Protein AF-A0A7V6ILH3-F1 (afdb_monomer)

Mean predicted aligned error: 8.64 Å

Sequence (147 aa):
MKKILIFIMPFLILLSCSTLKKMSSGTYGSPQVKQELIDNNMFKITRYSRDKTYGYTEKNPVMVGGGIEGPINERRFLNALCGPNGEKIEYYRIGSCCPFETENSVWGGMLDKYSVTYDGLEDSLIIYINMYDSDVLKVPVGLKLKY

pLDDT: mean 89.61, std 16.43, range [41.66, 98.88]

Structure (mmCIF, N/CA/C/O backbone):
data_AF-A0A7V6ILH3-F1
#
_entry.id   AF-A0A7V6ILH3-F1
#
loop_
_atom_site.group_PDB
_atom_site.id
_atom_site.type_symbol
_atom_site.label_atom_id
_atom_site.label_alt_id
_atom_site.label_comp_id
_atom_site.label_asym_id
_atom_site.label_entity_id
_atom_site.label_seq_id
_atom_site.pdbx_PDB_ins_code
_atom_site.Cartn_x
_atom_site.Cartn_y
_atom_site.Cartn_z
_atom_site.occupancy
_atom_site.B_iso_or_equiv
_atom_site.auth_seq_id
_atom_site.auth_comp_id
_atom_site.auth_asym_id
_atom_site.auth_atom_id
_atom_site.pdbx_PDB_model_num
ATOM 1 N N . MET A 1 1 ? 35.299 70.892 1.891 1.00 41.66 1 MET A N 1
ATOM 2 C CA . MET A 1 1 ? 34.663 70.284 0.702 1.00 41.66 1 MET A CA 1
ATOM 3 C C . MET A 1 1 ? 34.687 68.764 0.869 1.00 41.66 1 MET A C 1
ATOM 5 O O . MET A 1 1 ? 35.728 68.236 1.219 1.00 41.66 1 MET A O 1
ATOM 9 N N . LYS A 1 2 ? 33.499 68.144 0.765 1.00 43.94 2 LYS A N 1
ATOM 10 C CA . LYS A 1 2 ? 33.109 66.712 0.798 1.00 43.94 2 LYS A CA 1
ATOM 11 C C . LYS A 1 2 ? 33.971 65.696 1.580 1.00 43.94 2 LYS A C 1
ATOM 13 O O . LYS A 1 2 ? 34.945 65.158 1.072 1.00 43.94 2 LYS A O 1
ATOM 18 N N . LYS A 1 3 ? 33.477 65.322 2.769 1.00 47.31 3 LYS A N 1
ATOM 19 C CA . LYS A 1 3 ? 33.751 64.029 3.418 1.00 47.31 3 LYS A CA 1
ATOM 20 C C . LYS A 1 3 ? 32.959 62.953 2.662 1.00 47.31 3 LYS A C 1
ATOM 22 O O . LYS A 1 3 ? 31.737 63.057 2.589 1.00 47.31 3 LYS A O 1
ATOM 27 N N . ILE A 1 4 ? 33.631 61.970 2.070 1.00 56.66 4 ILE A N 1
ATOM 28 C CA . ILE A 1 4 ? 32.981 60.817 1.433 1.00 56.66 4 ILE A CA 1
ATOM 29 C C . ILE A 1 4 ? 32.926 59.707 2.483 1.00 56.66 4 ILE A C 1
ATOM 31 O O . ILE A 1 4 ? 33.942 59.106 2.818 1.00 56.66 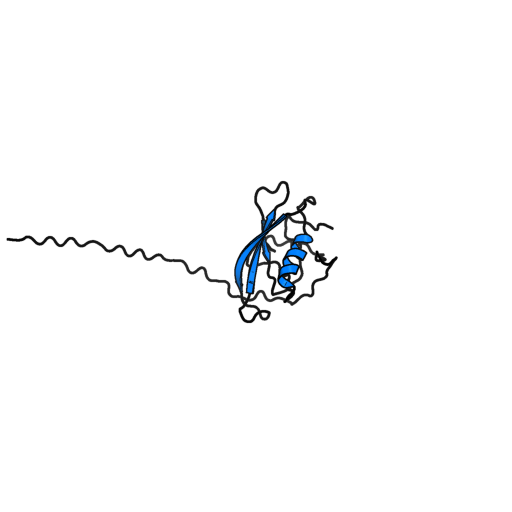4 ILE A O 1
ATOM 35 N N . LEU A 1 5 ? 31.740 59.495 3.051 1.00 54.06 5 LEU A N 1
ATOM 36 C CA . LEU A 1 5 ? 31.448 58.381 3.946 1.00 54.06 5 LEU A CA 1
ATOM 37 C C . LEU A 1 5 ? 31.031 57.193 3.063 1.00 54.06 5 LEU A C 1
ATOM 39 O O . LEU A 1 5 ? 29.933 57.194 2.511 1.00 54.06 5 LEU A O 1
ATOM 43 N N . ILE A 1 6 ? 31.918 56.216 2.868 1.00 57.00 6 ILE A N 1
ATOM 44 C CA . ILE A 1 6 ? 31.586 54.969 2.166 1.00 57.00 6 ILE A CA 1
ATOM 45 C C . ILE A 1 6 ? 30.903 54.047 3.178 1.00 57.00 6 ILE A C 1
ATOM 47 O O . ILE A 1 6 ? 31.549 53.493 4.064 1.00 57.00 6 ILE A O 1
ATOM 51 N N . PHE A 1 7 ? 29.583 53.917 3.065 1.00 51.06 7 PHE A N 1
ATOM 52 C CA . PHE A 1 7 ? 28.787 52.969 3.839 1.00 51.06 7 PHE A CA 1
ATOM 53 C C . PHE A 1 7 ? 28.848 51.612 3.123 1.00 51.06 7 PHE A C 1
ATOM 55 O O . PHE A 1 7 ? 28.171 51.396 2.119 1.00 51.06 7 PHE A O 1
ATOM 62 N N . ILE A 1 8 ? 29.725 50.721 3.586 1.00 60.16 8 ILE A N 1
ATOM 63 C CA . ILE A 1 8 ? 29.846 49.360 3.052 1.00 60.16 8 ILE A CA 1
ATOM 64 C C . ILE A 1 8 ? 28.691 48.538 3.636 1.00 60.16 8 ILE A C 1
ATOM 66 O O . ILE A 1 8 ? 28.715 48.152 4.801 1.00 60.16 8 ILE A O 1
ATOM 70 N N . MET A 1 9 ? 27.654 48.324 2.829 1.00 63.03 9 MET A N 1
ATOM 71 C CA . MET A 1 9 ? 26.524 47.436 3.119 1.00 63.03 9 MET A CA 1
ATOM 72 C C . MET A 1 9 ? 26.998 45.981 2.957 1.00 63.03 9 MET A C 1
ATOM 74 O O . MET A 1 9 ? 27.367 45.603 1.842 1.00 63.03 9 MET A O 1
ATOM 78 N N . PRO A 1 10 ? 27.030 45.148 4.014 1.00 56.31 10 PRO A N 1
ATOM 79 C CA . PRO A 1 10 ? 27.393 43.749 3.855 1.00 56.31 10 PRO A CA 1
ATOM 80 C C . PRO A 1 10 ? 26.255 43.029 3.125 1.00 56.31 10 PRO A C 1
ATOM 82 O O . PRO A 1 10 ? 25.158 42.856 3.655 1.00 56.31 10 PRO A O 1
ATOM 85 N N . PHE A 1 11 ? 26.519 42.624 1.885 1.00 58.31 11 PHE A N 1
ATOM 86 C CA . PHE A 1 11 ? 25.646 41.765 1.094 1.00 58.31 11 PHE A CA 1
ATOM 87 C C . PHE A 1 11 ? 25.609 40.380 1.761 1.00 58.31 11 PHE A C 1
ATOM 89 O O . PHE A 1 11 ? 26.501 39.556 1.558 1.00 58.31 11 PHE A O 1
ATOM 96 N N . LEU A 1 12 ? 24.613 40.148 2.626 1.00 59.66 12 LEU A N 1
ATOM 97 C CA . LEU A 1 12 ? 24.333 38.831 3.198 1.00 59.66 12 LEU A CA 1
ATOM 98 C C . LEU A 1 12 ? 23.848 37.908 2.074 1.00 59.66 12 LEU A C 1
ATOM 100 O O . LEU A 1 12 ? 22.673 37.895 1.711 1.00 59.66 12 LEU A O 1
ATOM 104 N N . ILE A 1 13 ? 24.772 37.125 1.523 1.00 62.41 13 ILE A N 1
ATOM 105 C CA . ILE A 1 13 ? 24.450 36.003 0.648 1.00 62.41 13 ILE A CA 1
ATOM 106 C C . ILE A 1 13 ? 23.852 34.914 1.542 1.00 62.41 13 ILE A C 1
ATOM 108 O O . ILE A 1 13 ? 24.575 34.183 2.219 1.00 62.41 13 ILE A O 1
ATOM 112 N N . LEU A 1 14 ? 22.523 34.816 1.569 1.00 58.91 14 LEU A N 1
ATOM 113 C CA . LEU A 1 14 ? 21.834 33.655 2.124 1.00 58.91 14 LEU A CA 1
ATOM 114 C C . LEU A 1 14 ? 22.090 32.464 1.191 1.00 58.91 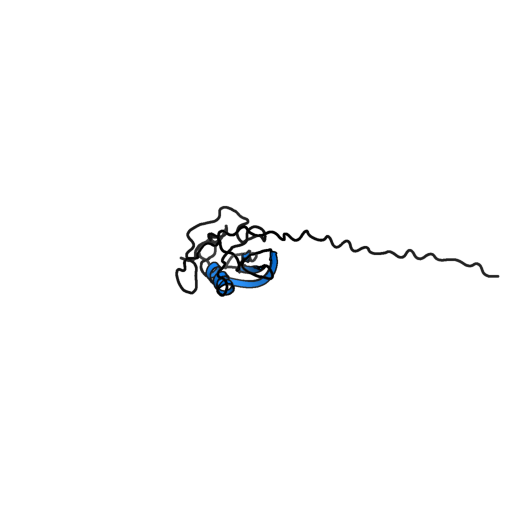14 LEU A C 1
ATOM 116 O O . LEU A 1 14 ? 21.322 32.191 0.270 1.00 58.91 14 LEU A O 1
ATOM 120 N N . LEU A 1 15 ? 23.199 31.761 1.422 1.00 58.25 15 LEU A N 1
ATOM 121 C CA . LEU A 1 15 ? 23.429 30.416 0.904 1.00 58.25 15 LEU A CA 1
ATOM 122 C C . LEU A 1 15 ? 22.412 29.486 1.575 1.00 58.25 15 LEU A C 1
ATOM 124 O O . LEU A 1 15 ? 22.665 28.904 2.628 1.00 58.25 15 LEU A O 1
ATOM 128 N N . SER A 1 16 ? 21.231 29.377 0.968 1.00 53.19 16 SER A N 1
ATOM 129 C CA . SER A 1 16 ? 20.292 28.291 1.227 1.00 53.19 16 SER A CA 1
ATOM 130 C C . SER A 1 16 ? 21.001 26.976 0.905 1.00 53.19 16 SER A C 1
ATOM 132 O O . SER A 1 16 ? 21.068 26.549 -0.248 1.00 53.19 16 SER A O 1
ATOM 134 N N . CYS A 1 17 ? 21.557 26.336 1.929 1.00 58.31 17 CYS A N 1
ATOM 135 C CA . CYS A 1 17 ? 22.065 24.979 1.840 1.00 58.31 17 CYS A CA 1
ATOM 136 C C . CYS A 1 17 ? 20.856 24.033 1.821 1.00 58.31 17 CYS A C 1
ATOM 138 O O . CYS A 1 17 ? 20.444 23.504 2.852 1.00 58.31 17 CYS A O 1
ATOM 140 N N . SER A 1 18 ? 20.236 23.851 0.653 1.00 58.81 18 SER A N 1
ATOM 141 C CA . SER A 1 18 ? 19.298 22.750 0.456 1.00 58.81 18 SER A CA 1
ATOM 142 C C . SER A 1 18 ? 20.113 21.464 0.522 1.00 58.81 18 SER A C 1
ATOM 144 O O . SER A 1 18 ? 20.838 21.129 -0.415 1.00 58.81 18 SER A O 1
ATOM 146 N N . THR A 1 19 ? 20.050 20.769 1.656 1.00 51.81 19 THR A N 1
ATOM 147 C CA . THR A 1 19 ? 20.617 19.430 1.792 1.00 51.81 19 THR A CA 1
ATOM 148 C C . THR A 1 19 ? 20.037 18.559 0.678 1.00 51.81 19 THR A C 1
ATOM 150 O O . THR A 1 19 ? 18.848 18.244 0.703 1.00 51.81 19 THR A O 1
ATOM 153 N N . LEU A 1 20 ? 20.857 18.174 -0.310 1.00 54.06 20 LEU A N 1
ATOM 154 C CA . LEU A 1 20 ? 20.508 17.096 -1.232 1.00 54.06 20 LEU A CA 1
ATOM 155 C C . LEU A 1 20 ? 20.358 15.836 -0.378 1.00 54.06 20 LEU A C 1
ATOM 157 O O . LEU A 1 20 ? 21.338 15.181 -0.015 1.00 54.06 20 LEU A O 1
ATOM 161 N N . LYS A 1 21 ? 19.121 15.522 0.006 1.00 52.94 21 LYS A N 1
ATOM 162 C CA . LYS A 1 21 ? 18.785 14.251 0.633 1.00 52.94 21 LYS A CA 1
ATOM 163 C C . LYS A 1 21 ? 19.137 13.195 -0.410 1.00 52.94 21 LYS A C 1
ATOM 165 O O . LYS A 1 21 ? 18.508 13.151 -1.462 1.00 52.94 21 LYS A O 1
ATOM 170 N N . LYS A 1 22 ? 20.207 12.439 -0.157 1.00 42.47 22 LYS A N 1
ATOM 171 C CA . LYS A 1 22 ? 20.723 11.383 -1.032 1.00 42.47 22 LYS A CA 1
ATOM 172 C C . LYS A 1 22 ? 19.547 10.488 -1.432 1.00 42.47 22 LYS A C 1
ATOM 174 O O . LYS A 1 22 ? 19.029 9.742 -0.603 1.00 42.47 22 LYS A O 1
ATOM 179 N N . MET A 1 23 ? 19.068 10.668 -2.660 1.00 45.50 23 MET A N 1
ATOM 180 C CA . MET A 1 23 ? 17.945 9.928 -3.213 1.00 45.50 23 MET A CA 1
ATOM 181 C C . MET A 1 23 ? 18.395 8.473 -3.293 1.00 45.50 23 MET A C 1
ATOM 183 O O . MET A 1 23 ? 19.464 8.177 -3.822 1.00 45.50 23 MET A O 1
ATOM 187 N N . SER A 1 24 ? 17.640 7.585 -2.662 1.00 50.53 24 SER A N 1
ATOM 188 C CA . SER A 1 24 ? 17.908 6.152 -2.645 1.00 50.53 24 SER A CA 1
ATOM 189 C C . SER A 1 24 ? 17.601 5.566 -4.029 1.00 50.53 24 SER A C 1
ATOM 191 O O . SER A 1 24 ? 16.599 4.881 -4.182 1.00 50.53 24 SER A O 1
ATOM 193 N N . SER A 1 25 ? 18.423 5.853 -5.046 1.00 57.97 25 SER A N 1
ATOM 194 C CA . SER A 1 25 ? 18.276 5.292 -6.401 1.00 57.97 25 SER A CA 1
ATOM 195 C C . SER A 1 25 ? 18.846 3.868 -6.472 1.00 57.97 25 SER A C 1
ATOM 197 O O . SER A 1 25 ? 19.781 3.579 -7.211 1.00 57.97 25 SER A O 1
ATOM 199 N N . GLY A 1 26 ? 18.342 2.990 -5.609 1.00 80.56 26 GLY A N 1
ATOM 200 C CA . GLY A 1 26 ? 18.631 1.560 -5.660 1.00 80.56 26 GLY A CA 1
ATOM 201 C C . GLY A 1 26 ? 17.472 0.798 -6.290 1.00 80.56 26 GLY A C 1
ATOM 202 O O . GLY A 1 26 ? 16.355 1.310 -6.370 1.00 80.56 26 GLY A O 1
ATOM 203 N N . THR A 1 27 ? 17.730 -0.436 -6.707 1.00 88.31 27 THR A N 1
ATOM 204 C CA . THR A 1 27 ? 16.676 -1.398 -7.037 1.00 88.31 27 THR A CA 1
ATOM 205 C C . THR A 1 27 ? 16.158 -2.062 -5.754 1.00 88.31 27 THR A C 1
ATOM 207 O O . THR A 1 27 ? 16.875 -2.139 -4.753 1.00 88.31 27 THR A O 1
ATOM 210 N N . TYR A 1 28 ? 14.923 -2.575 -5.768 1.00 92.75 28 TYR A N 1
ATOM 211 C CA . TYR A 1 28 ? 14.370 -3.338 -4.635 1.00 92.75 28 TYR A CA 1
ATOM 212 C C . TYR A 1 28 ? 14.757 -4.827 -4.635 1.00 92.75 28 TYR A C 1
ATOM 214 O O . TYR A 1 28 ? 14.423 -5.537 -3.691 1.00 92.75 28 TYR A O 1
ATOM 222 N N . GLY A 1 29 ? 15.467 -5.310 -5.664 1.00 88.25 29 GLY A N 1
ATOM 223 C CA . GLY A 1 29 ? 15.885 -6.715 -5.759 1.00 88.25 29 GLY A CA 1
ATOM 224 C C . GLY A 1 29 ? 14.705 -7.691 -5.816 1.00 88.25 29 GLY A C 1
ATOM 225 O O . GLY A 1 29 ? 14.694 -8.692 -5.103 1.00 88.25 29 GLY A O 1
ATOM 226 N N . SER A 1 30 ? 13.690 -7.372 -6.621 1.00 89.56 30 SER A N 1
ATOM 227 C CA . SER A 1 30 ? 12.443 -8.133 -6.665 1.00 89.56 30 SER A CA 1
ATOM 228 C C . SER A 1 30 ? 12.610 -9.539 -7.258 1.00 89.56 30 SER A C 1
ATOM 230 O O . SER A 1 30 ? 13.200 -9.691 -8.327 1.00 89.56 30 SER A O 1
ATOM 232 N N . PRO A 1 31 ? 12.031 -10.570 -6.614 1.00 90.75 31 PRO A N 1
ATOM 233 C CA . PRO A 1 31 ? 12.028 -11.942 -7.121 1.00 90.75 31 PRO A CA 1
ATOM 234 C C . PRO A 1 31 ? 10.958 -12.224 -8.195 1.00 90.75 31 PRO A C 1
ATOM 236 O O . PRO A 1 31 ? 10.798 -13.379 -8.584 1.00 90.75 31 PRO A O 1
ATOM 239 N N . GLN A 1 32 ? 10.207 -11.212 -8.650 1.00 89.81 32 GLN A N 1
ATOM 240 C CA . GLN A 1 32 ? 9.132 -11.328 -9.650 1.00 89.81 32 GLN A CA 1
ATOM 241 C C . GLN A 1 32 ? 8.085 -12.406 -9.302 1.00 89.81 32 GLN A C 1
ATOM 243 O O . GLN A 1 32 ? 7.702 -13.250 -10.118 1.00 89.81 32 GLN A O 1
ATOM 248 N N . VAL A 1 33 ? 7.612 -12.401 -8.052 1.00 95.00 33 VAL A N 1
ATOM 249 C CA . VAL A 1 33 ? 6.626 -13.379 -7.564 1.00 95.00 33 VAL A CA 1
ATOM 250 C C . VAL A 1 33 ? 5.282 -13.192 -8.270 1.00 95.00 33 VAL A C 1
ATOM 252 O O . VAL A 1 33 ? 4.749 -12.085 -8.359 1.00 95.00 33 VAL A O 1
ATOM 255 N N . LYS A 1 34 ? 4.698 -14.295 -8.750 1.00 95.00 34 LYS A N 1
ATOM 256 C CA . LYS A 1 34 ? 3.338 -14.305 -9.298 1.00 95.00 34 LYS A CA 1
ATOM 257 C C . LYS A 1 34 ? 2.315 -14.213 -8.165 1.00 95.00 34 LYS A C 1
ATOM 259 O O . LYS A 1 34 ? 2.328 -15.043 -7.260 1.00 95.00 34 LYS A O 1
ATOM 264 N N . GLN A 1 35 ? 1.405 -13.246 -8.257 1.00 97.38 35 GLN A N 1
ATOM 265 C CA . GLN A 1 35 ? 0.355 -13.051 -7.259 1.00 97.38 35 GLN A CA 1
ATOM 266 C C . GLN A 1 35 ? -0.851 -13.969 -7.501 1.00 97.38 35 GLN A C 1
ATOM 268 O O . GLN A 1 35 ? -1.268 -14.187 -8.640 1.00 97.38 35 GLN A O 1
ATOM 273 N N . GLU A 1 36 ? -1.426 -14.487 -6.416 1.00 97.31 36 GLU A N 1
ATOM 274 C CA . GLU A 1 36 ? -2.685 -15.237 -6.427 1.00 97.31 36 GLU A CA 1
ATOM 275 C C . GLU A 1 36 ? -3.850 -14.317 -6.055 1.00 97.31 36 GLU A C 1
ATOM 277 O O . GLU A 1 36 ? -3.759 -13.529 -5.113 1.00 97.31 36 GLU A O 1
ATOM 282 N N . LEU A 1 37 ? -4.968 -14.453 -6.763 1.00 97.81 37 LEU A N 1
ATOM 283 C CA . LEU A 1 37 ? -6.210 -13.739 -6.481 1.00 97.81 37 LEU A CA 1
ATOM 284 C C . LEU A 1 37 ? -7.185 -14.656 -5.741 1.00 97.81 37 LEU A C 1
ATOM 286 O O . LEU A 1 37 ? -7.284 -15.840 -6.062 1.00 97.81 37 LEU A O 1
ATOM 290 N N . ILE A 1 38 ? -7.918 -14.103 -4.774 1.00 96.56 38 ILE A N 1
ATOM 291 C CA . ILE A 1 38 ? -9.146 -14.746 -4.272 1.00 96.56 38 ILE A CA 1
ATOM 292 C C . ILE A 1 38 ? -10.275 -14.477 -5.264 1.00 96.56 38 ILE A C 1
ATOM 294 O O . ILE A 1 38 ? -11.011 -15.384 -5.642 1.00 96.56 38 ILE A O 1
ATOM 298 N N . ASP A 1 39 ? -10.366 -13.226 -5.710 1.00 96.44 39 ASP A N 1
ATOM 299 C CA . ASP A 1 39 ? -11.284 -12.749 -6.733 1.00 96.44 39 ASP A CA 1
ATOM 300 C C . ASP A 1 39 ? -10.664 -11.551 -7.478 1.00 96.44 39 ASP A C 1
ATOM 302 O O . ASP A 1 39 ? -9.525 -11.151 -7.228 1.00 96.44 39 ASP A O 1
ATOM 306 N N . ASN A 1 40 ? -11.416 -10.940 -8.396 1.00 95.94 40 ASN A N 1
ATOM 307 C CA . ASN A 1 40 ? -10.927 -9.816 -9.202 1.00 95.94 40 ASN A CA 1
ATOM 308 C C . ASN A 1 40 ? -10.538 -8.567 -8.384 1.00 95.94 40 ASN A C 1
ATOM 310 O O . ASN A 1 40 ? -9.845 -7.690 -8.910 1.00 95.94 40 ASN A O 1
ATOM 314 N N . ASN A 1 41 ? -10.971 -8.479 -7.125 1.00 96.94 41 ASN A N 1
ATOM 315 C CA . ASN A 1 41 ? -10.834 -7.324 -6.249 1.00 96.94 41 ASN A CA 1
ATOM 316 C C . ASN A 1 41 ? -9.829 -7.513 -5.113 1.00 96.94 41 ASN A C 1
ATOM 318 O O . ASN A 1 41 ? -9.510 -6.503 -4.487 1.00 96.94 41 ASN A O 1
ATOM 322 N N . MET A 1 42 ? -9.332 -8.723 -4.826 1.00 96.69 42 MET A N 1
ATOM 323 C CA . MET A 1 42 ? -8.357 -8.924 -3.747 1.00 96.69 42 MET A CA 1
ATOM 324 C C . MET A 1 42 ? -7.353 -10.058 -3.975 1.00 96.69 42 MET A C 1
ATOM 326 O O . MET A 1 42 ? -7.655 -11.102 -4.560 1.00 96.69 42 MET A O 1
ATOM 330 N N . PHE A 1 43 ? -6.148 -9.857 -3.440 1.00 98.44 43 PHE A N 1
ATOM 331 C CA . PHE A 1 43 ? -5.112 -10.885 -3.404 1.00 98.44 43 PHE A CA 1
ATOM 332 C C . PHE A 1 43 ? -5.341 -11.915 -2.302 1.00 98.44 43 PHE A C 1
ATOM 334 O O . PHE A 1 43 ? -5.852 -11.608 -1.226 1.00 98.44 43 PHE A O 1
ATOM 341 N N . LYS A 1 44 ? -4.855 -13.131 -2.551 1.00 98.38 44 LYS A N 1
ATOM 342 C CA . LYS A 1 44 ? -4.699 -14.174 -1.543 1.00 98.38 44 LYS A CA 1
ATOM 343 C C . LYS A 1 44 ? -3.349 -14.018 -0.848 1.00 98.38 44 LYS A C 1
ATOM 345 O O . LYS A 1 44 ? -2.309 -14.446 -1.342 1.00 98.38 44 LYS A O 1
ATOM 350 N N . ILE A 1 45 ? -3.375 -13.431 0.339 1.00 98.44 45 ILE A N 1
ATOM 351 C CA . ILE A 1 45 ? -2.222 -13.245 1.219 1.00 98.44 45 ILE A CA 1
ATOM 352 C C . ILE A 1 45 ? -2.261 -14.313 2.319 1.00 98.44 45 ILE A C 1
ATOM 354 O O . ILE A 1 45 ? -3.305 -14.587 2.908 1.00 98.44 45 ILE A O 1
ATOM 358 N N . THR A 1 46 ? -1.119 -14.944 2.600 1.00 97.81 46 THR A N 1
ATOM 359 C CA . THR A 1 46 ? -1.020 -16.054 3.575 1.00 97.81 46 THR A CA 1
ATOM 360 C C . THR A 1 46 ? 0.104 -15.866 4.593 1.00 97.81 46 THR A C 1
ATOM 362 O O . THR A 1 46 ? 0.488 -16.802 5.300 1.00 97.81 46 THR A O 1
ATOM 365 N N . ARG A 1 47 ? 0.701 -14.672 4.639 1.00 98.12 47 ARG A N 1
ATOM 366 C CA . ARG A 1 47 ? 1.848 -14.350 5.491 1.00 98.12 47 ARG A CA 1
ATOM 367 C C . ARG A 1 47 ? 1.587 -13.048 6.232 1.00 98.12 47 ARG A C 1
ATOM 369 O O . ARG A 1 47 ? 1.028 -12.115 5.672 1.00 98.12 47 ARG A O 1
ATOM 376 N N . TYR A 1 48 ? 2.053 -12.983 7.471 1.00 98.56 48 TYR A N 1
ATOM 377 C CA . TYR A 1 48 ? 2.035 -11.778 8.295 1.00 98.56 48 TYR A CA 1
ATOM 378 C C . TYR A 1 48 ? 3.471 -11.299 8.476 1.00 98.56 48 TYR A C 1
ATOM 380 O O . TYR A 1 48 ? 4.360 -12.102 8.778 1.00 98.56 48 TYR A O 1
ATOM 388 N N . SER A 1 49 ? 3.713 -10.006 8.270 1.00 98.50 49 SER A N 1
ATOM 389 C CA . SER A 1 49 ? 5.026 -9.430 8.540 1.00 98.50 49 SER A CA 1
ATOM 390 C C . SER A 1 49 ? 5.255 -9.343 10.049 1.00 98.50 49 SER A C 1
ATOM 392 O O . SER A 1 49 ? 4.361 -8.975 10.804 1.00 98.50 49 SER A O 1
ATOM 394 N N . ARG A 1 50 ? 6.475 -9.660 10.493 1.00 98.25 50 ARG A N 1
ATOM 395 C CA . ARG A 1 50 ? 6.972 -9.303 11.838 1.00 98.25 50 ARG A CA 1
ATOM 396 C C . ARG A 1 50 ? 7.804 -8.021 11.817 1.00 98.25 50 ARG A C 1
ATOM 398 O O . ARG A 1 50 ? 8.138 -7.483 12.868 1.00 98.25 50 ARG A O 1
ATOM 405 N N . ASP A 1 51 ? 8.148 -7.554 10.622 1.00 98.38 51 ASP A N 1
ATOM 406 C CA . ASP A 1 51 ? 8.890 -6.327 10.404 1.00 98.38 51 ASP A CA 1
ATOM 407 C C . ASP A 1 51 ? 7.915 -5.148 10.406 1.00 98.38 51 ASP A C 1
ATOM 409 O O . ASP A 1 51 ? 7.034 -5.050 9.546 1.00 98.38 51 ASP A O 1
ATOM 413 N N . LYS A 1 52 ? 8.093 -4.255 11.384 1.00 98.38 52 LYS A N 1
ATOM 414 C CA . LYS A 1 52 ? 7.281 -3.047 11.572 1.00 98.38 52 LYS A CA 1
ATOM 415 C C . LYS A 1 52 ? 7.474 -2.009 10.464 1.00 98.38 52 LYS A C 1
ATOM 417 O O . LYS A 1 52 ? 6.743 -1.031 10.443 1.00 98.38 52 LYS A O 1
ATOM 422 N N . THR A 1 53 ? 8.453 -2.182 9.578 1.00 98.56 53 THR A N 1
ATOM 423 C CA . THR A 1 53 ? 8.712 -1.267 8.457 1.00 98.56 53 THR A CA 1
ATOM 424 C C . THR A 1 53 ? 8.026 -1.692 7.160 1.00 98.56 53 THR A C 1
ATOM 426 O O . THR A 1 53 ? 7.919 -0.868 6.251 1.00 98.56 53 THR A O 1
ATOM 429 N N . TYR A 1 54 ? 7.549 -2.941 7.076 1.00 98.75 54 TYR A N 1
ATOM 430 C CA . TYR A 1 54 ? 6.934 -3.498 5.870 1.00 98.75 54 TYR A CA 1
ATOM 431 C C . TYR A 1 54 ? 5.650 -2.753 5.508 1.00 98.75 54 TYR A C 1
ATOM 433 O O . TYR A 1 54 ? 4.712 -2.689 6.301 1.00 98.75 54 TYR A O 1
ATOM 441 N N . GLY A 1 55 ? 5.631 -2.184 4.309 1.00 98.62 55 GLY A N 1
ATOM 442 C CA . GLY A 1 55 ? 4.584 -1.315 3.791 1.00 98.62 55 GLY A CA 1
ATOM 443 C C . GLY A 1 55 ? 4.600 0.103 4.358 1.00 98.62 55 GLY A C 1
ATOM 444 O O . GLY A 1 55 ? 4.120 1.004 3.689 1.00 98.62 55 GLY A O 1
ATOM 445 N N . TYR A 1 56 ? 5.189 0.351 5.529 1.00 98.62 56 TYR A N 1
ATOM 446 C CA . TYR A 1 56 ? 5.150 1.665 6.189 1.00 98.62 56 TYR A CA 1
ATOM 447 C C . TYR A 1 56 ? 6.344 2.571 5.876 1.00 98.62 56 TYR A C 1
ATOM 449 O O . TYR A 1 56 ? 6.405 3.708 6.345 1.00 98.62 56 TYR A O 1
ATOM 457 N N . THR A 1 57 ? 7.318 2.090 5.102 1.00 98.25 57 THR A N 1
ATOM 458 C CA . THR A 1 57 ? 8.507 2.872 4.750 1.00 98.25 57 THR A CA 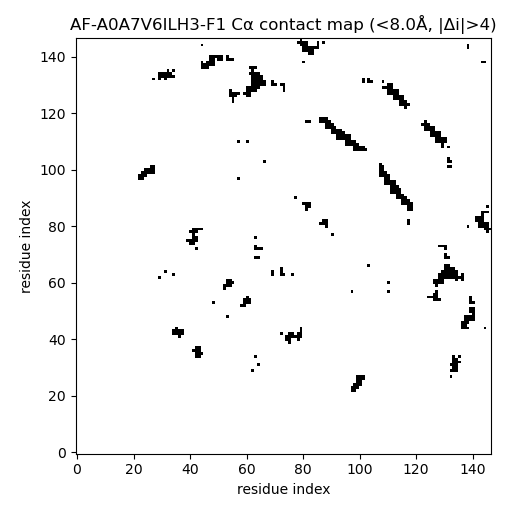1
ATOM 459 C C . THR A 1 57 ? 8.876 2.714 3.284 1.00 98.25 57 THR A C 1
ATOM 461 O O . THR A 1 57 ? 8.705 1.651 2.695 1.00 98.25 57 THR A O 1
ATOM 464 N N . GLU A 1 58 ? 9.493 3.754 2.726 1.00 97.44 58 GLU A N 1
ATOM 465 C CA . GLU A 1 58 ? 10.024 3.762 1.356 1.00 97.44 58 GLU A CA 1
ATOM 466 C C . GLU A 1 58 ? 11.036 2.634 1.109 1.00 97.44 58 GLU A C 1
ATOM 468 O O . GLU A 1 58 ? 11.175 2.150 -0.006 1.00 97.44 58 GLU A O 1
ATOM 473 N N . LYS A 1 59 ? 11.764 2.206 2.147 1.00 96.81 59 LYS A N 1
ATOM 474 C CA . LYS A 1 59 ? 12.796 1.164 2.041 1.00 96.81 59 LYS A CA 1
ATOM 475 C C . LYS A 1 59 ? 12.232 -0.252 2.050 1.00 96.81 59 LYS A C 1
ATOM 477 O O . LYS A 1 59 ? 12.951 -1.181 1.705 1.00 96.81 59 LYS A O 1
ATOM 482 N N . ASN A 1 60 ? 10.986 -0.418 2.479 1.00 97.94 60 ASN A N 1
ATOM 483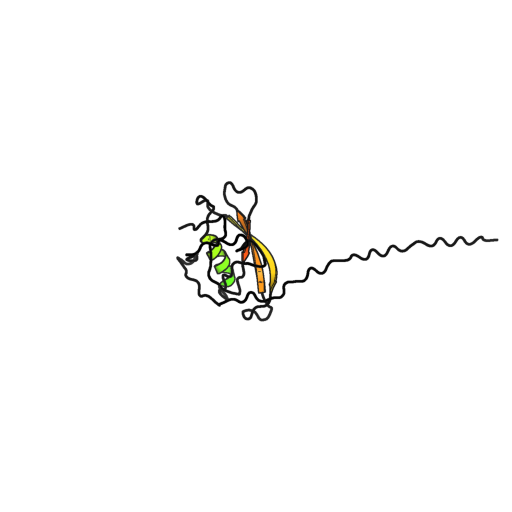 C CA . ASN A 1 60 ? 10.341 -1.717 2.596 1.00 97.94 60 ASN A CA 1
ATOM 484 C C . ASN A 1 60 ? 8.889 -1.620 2.102 1.00 97.94 60 ASN A C 1
ATOM 486 O O . ASN A 1 60 ? 7.964 -1.811 2.894 1.00 97.94 60 ASN A O 1
ATOM 490 N N . PRO A 1 61 ? 8.669 -1.234 0.830 1.00 98.62 61 PRO A N 1
ATOM 491 C CA . PRO A 1 61 ? 7.333 -1.066 0.282 1.00 98.62 61 PRO A CA 1
ATOM 492 C C . PRO A 1 61 ? 6.667 -2.422 0.036 1.00 98.62 61 PRO A C 1
ATOM 494 O O . PRO A 1 61 ? 7.316 -3.466 -0.048 1.00 98.62 61 PRO A O 1
ATOM 497 N N . VAL A 1 62 ? 5.351 -2.400 -0.147 1.00 98.81 62 VAL A N 1
ATOM 498 C CA . VAL A 1 62 ? 4.613 -3.567 -0.632 1.00 98.81 62 VAL A CA 1
ATOM 499 C C . VAL A 1 62 ? 4.828 -3.690 -2.137 1.00 98.81 62 VAL A C 1
ATOM 501 O O . VAL A 1 62 ? 4.374 -2.844 -2.898 1.00 98.81 62 VAL A O 1
ATOM 504 N N . MET A 1 63 ? 5.508 -4.744 -2.574 1.00 98.62 63 MET A N 1
ATOM 505 C CA . MET A 1 63 ? 5.782 -5.013 -3.989 1.00 98.62 63 MET A CA 1
ATOM 506 C C . MET A 1 63 ? 4.671 -5.867 -4.600 1.00 98.62 63 MET A C 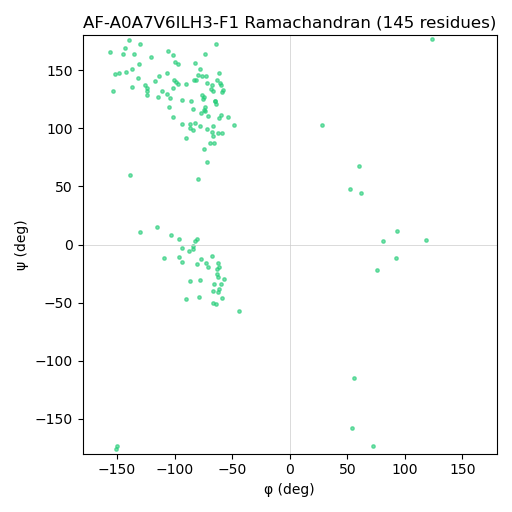1
ATOM 508 O O . MET A 1 63 ? 4.700 -7.097 -4.515 1.00 98.62 63 MET A O 1
ATOM 512 N N . VAL A 1 64 ? 3.660 -5.212 -5.175 1.00 98.56 64 VAL A N 1
ATOM 513 C CA . VAL A 1 64 ? 2.502 -5.893 -5.777 1.00 98.56 64 VAL A CA 1
ATOM 514 C C . VAL A 1 64 ? 2.745 -6.285 -7.233 1.00 98.56 64 VAL A C 1
ATOM 516 O O . VAL A 1 64 ? 2.235 -7.318 -7.669 1.00 98.56 64 VAL A O 1
ATOM 519 N N . GLY A 1 65 ? 3.545 -5.504 -7.964 1.00 97.19 65 GLY A N 1
ATOM 520 C CA . GLY A 1 65 ? 3.823 -5.690 -9.389 1.00 97.19 65 GLY A CA 1
ATOM 521 C C . GLY A 1 65 ? 2.563 -5.768 -10.258 1.00 97.19 65 GLY A C 1
ATOM 52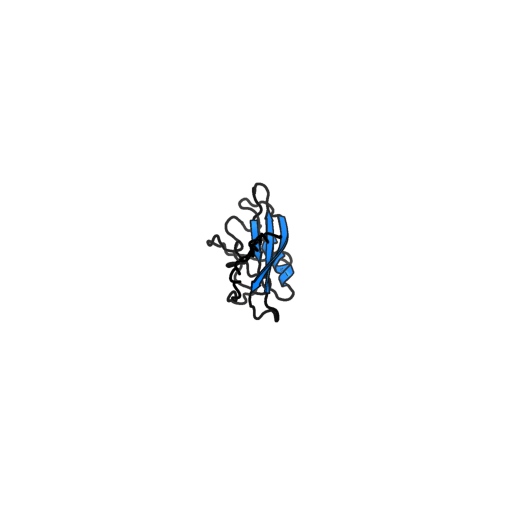2 O O . GLY A 1 65 ? 1.472 -5.346 -9.866 1.00 97.19 65 GLY A O 1
ATOM 523 N N . GLY A 1 66 ? 2.699 -6.378 -11.438 1.00 91.88 66 GLY A N 1
ATOM 524 C CA . GLY A 1 66 ? 1.574 -6.681 -12.334 1.00 91.88 66 GLY A CA 1
ATOM 525 C C . GLY A 1 66 ? 1.613 -6.007 -13.698 1.00 91.88 66 GLY A C 1
ATOM 526 O O . GLY A 1 66 ? 0.664 -6.162 -14.464 1.00 91.88 66 GLY A O 1
ATOM 527 N N . GLY A 1 67 ? 2.675 -5.264 -14.023 1.00 91.31 67 GLY A N 1
ATOM 528 C CA . GLY A 1 67 ? 2.794 -4.570 -15.305 1.00 91.31 67 GLY A CA 1
ATOM 529 C C . GLY A 1 67 ? 1.594 -3.653 -15.542 1.00 91.31 67 GLY A C 1
ATOM 530 O O . GLY A 1 67 ? 1.354 -2.726 -14.772 1.00 91.31 67 GLY A O 1
ATOM 531 N N . ILE A 1 68 ? 0.787 -3.949 -16.565 1.00 94.31 68 ILE A N 1
ATOM 532 C CA . ILE A 1 68 ? -0.440 -3.190 -16.857 1.00 94.31 68 ILE A CA 1
ATOM 533 C C . ILE A 1 68 ? -1.476 -3.253 -15.722 1.00 94.31 68 ILE A C 1
ATOM 535 O O . ILE A 1 68 ? -2.252 -2.317 -15.537 1.00 94.31 68 ILE A O 1
ATOM 539 N N . GLU A 1 69 ? -1.472 -4.330 -14.935 1.00 97.00 69 GLU A N 1
ATOM 540 C CA . GLU A 1 69 ? -2.337 -4.482 -13.767 1.00 97.00 69 GLU A CA 1
ATOM 541 C C . GLU A 1 69 ? -1.765 -3.827 -12.503 1.00 97.00 69 GLU A C 1
ATOM 543 O O . GLU A 1 69 ? -2.438 -3.829 -11.474 1.00 97.00 69 GLU A O 1
ATOM 548 N N . GLY A 1 70 ? -0.570 -3.230 -12.558 1.00 97.44 70 GLY A N 1
ATOM 549 C CA . GLY A 1 70 ? 0.067 -2.568 -11.418 1.00 97.44 70 GLY A CA 1
ATOM 550 C C . GLY A 1 70 ? -0.901 -1.691 -10.614 1.00 97.44 70 GLY A C 1
ATOM 551 O O . GLY A 1 70 ? -1.158 -1.999 -9.449 1.00 97.44 70 GLY A O 1
ATOM 552 N N . PRO A 1 71 ? -1.563 -0.693 -11.234 1.00 97.62 71 PRO A N 1
ATOM 553 C CA . PRO A 1 71 ? -2.503 0.176 -10.529 1.00 97.62 71 PRO A CA 1
ATOM 554 C C . PRO A 1 71 ? -3.694 -0.548 -9.883 1.00 97.62 71 PRO A C 1
ATOM 556 O O . PRO A 1 71 ? -4.195 -0.107 -8.850 1.00 97.62 71 PRO A O 1
ATOM 559 N N . ILE A 1 72 ? -4.217 -1.627 -10.483 1.00 98.44 72 ILE A N 1
ATOM 560 C CA . ILE A 1 72 ? -5.322 -2.392 -9.874 1.00 98.44 72 ILE A CA 1
ATOM 561 C C . ILE A 1 72 ? -4.824 -3.311 -8.760 1.00 98.44 72 ILE A C 1
ATOM 563 O O . ILE A 1 72 ? -5.536 -3.517 -7.778 1.00 98.44 72 ILE A O 1
ATOM 567 N N . ASN A 1 73 ? -3.591 -3.793 -8.858 1.00 98.69 73 ASN A N 1
ATOM 568 C CA . ASN A 1 73 ? -2.963 -4.642 -7.859 1.00 98.69 73 ASN A CA 1
ATOM 569 C C . ASN A 1 73 ? -2.725 -3.921 -6.530 1.00 98.69 73 ASN A C 1
ATOM 571 O O . ASN A 1 73 ? -2.909 -4.526 -5.476 1.00 98.69 73 ASN A O 1
ATOM 575 N N . GLU A 1 74 ? -2.434 -2.622 -6.546 1.00 98.81 74 GLU A N 1
ATOM 576 C CA . GLU A 1 74 ? -2.350 -1.827 -5.311 1.00 98.81 74 GLU A CA 1
ATOM 577 C C . GLU A 1 74 ? -3.674 -1.860 -4.539 1.00 98.81 74 GLU A C 1
ATOM 579 O O . GLU A 1 74 ? -3.715 -2.143 -3.341 1.00 98.81 74 GLU A O 1
ATOM 584 N N . ARG A 1 75 ? -4.787 -1.656 -5.257 1.00 98.69 75 ARG A N 1
ATOM 585 C CA . ARG A 1 75 ? -6.136 -1.729 -4.684 1.00 98.69 75 ARG A CA 1
ATOM 586 C C . ARG A 1 75 ? -6.480 -3.145 -4.240 1.00 98.69 75 ARG A C 1
ATOM 588 O O . ARG A 1 75 ? -7.060 -3.306 -3.174 1.00 98.69 75 ARG A O 1
ATOM 595 N N . ARG A 1 76 ? -6.097 -4.171 -5.009 1.00 98.75 76 ARG A N 1
ATOM 596 C CA . ARG A 1 76 ? -6.301 -5.585 -4.638 1.00 98.75 76 ARG A CA 1
ATOM 597 C C . ARG A 1 76 ? -5.577 -5.956 -3.348 1.00 98.75 76 ARG A C 1
ATOM 599 O O . ARG A 1 76 ? -6.128 -6.702 -2.542 1.00 98.75 76 ARG A O 1
ATOM 606 N N . PHE A 1 77 ? -4.377 -5.423 -3.132 1.00 98.88 77 PHE A N 1
ATOM 607 C CA . PHE A 1 77 ? -3.667 -5.588 -1.869 1.00 98.88 77 PHE A CA 1
ATOM 608 C C . PHE A 1 77 ? -4.425 -4.925 -0.717 1.00 98.88 77 PHE A C 1
ATOM 610 O O . PHE A 1 77 ? -4.722 -5.591 0.269 1.00 98.88 77 PHE A O 1
ATOM 617 N N . LEU A 1 78 ? -4.807 -3.653 -0.858 1.00 98.88 78 LEU A N 1
ATOM 618 C CA . LEU A 1 78 ? -5.521 -2.921 0.195 1.00 98.88 78 LEU A CA 1
ATOM 619 C C . LEU A 1 78 ? -6.889 -3.548 0.511 1.00 98.88 78 LEU A C 1
ATOM 621 O O . LEU A 1 78 ? -7.241 -3.712 1.672 1.00 98.88 78 LEU A O 1
ATOM 625 N N . ASN A 1 79 ? -7.634 -3.991 -0.501 1.00 98.75 79 ASN A N 1
ATOM 626 C CA . ASN A 1 79 ? -8.942 -4.632 -0.335 1.00 98.75 79 ASN A CA 1
ATOM 627 C C . ASN A 1 79 ? -8.898 -5.960 0.440 1.00 98.75 79 ASN A C 1
ATOM 629 O O . ASN A 1 79 ? -9.935 -6.392 0.951 1.00 98.75 79 ASN A O 1
ATOM 633 N N . ALA A 1 80 ? -7.733 -6.611 0.511 1.00 98.69 80 ALA A N 1
ATOM 634 C CA . ALA A 1 80 ? -7.532 -7.823 1.301 1.00 98.69 80 ALA A CA 1
ATOM 635 C C . ALA A 1 80 ? -7.390 -7.534 2.807 1.00 98.69 80 ALA A C 1
ATOM 637 O O . ALA A 1 80 ? -7.435 -8.468 3.610 1.00 98.69 80 ALA A O 1
ATOM 638 N N . LEU A 1 81 ? -7.206 -6.267 3.197 1.00 98.75 81 LEU A N 1
ATOM 639 C CA . LEU A 1 81 ? -6.878 -5.866 4.561 1.00 98.75 81 LEU A CA 1
ATOM 640 C C . LEU A 1 81 ? -8.096 -5.358 5.344 1.00 98.75 81 LEU A C 1
ATOM 642 O O . LEU A 1 81 ? -9.089 -4.888 4.786 1.00 98.75 81 LEU A O 1
ATOM 646 N N . CYS A 1 82 ? -7.986 -5.437 6.664 1.00 98.75 82 CYS A N 1
ATOM 647 C CA . CYS A 1 82 ? -8.888 -4.834 7.637 1.00 98.75 82 CYS A CA 1
ATOM 648 C C . CYS A 1 82 ? -8.087 -4.323 8.852 1.00 98.75 82 CYS A C 1
ATOM 650 O O . CYS A 1 82 ? -6.891 -4.614 8.994 1.00 98.75 82 CYS A O 1
ATOM 652 N N . GLY A 1 83 ? -8.741 -3.549 9.717 1.00 98.50 83 GLY A N 1
ATOM 653 C CA . GLY A 1 83 ? -8.179 -3.121 10.993 1.00 98.50 83 GLY A CA 1
ATOM 654 C C . GLY A 1 83 ? -7.916 -4.298 11.950 1.00 98.50 83 GLY A C 1
ATOM 655 O O . GLY A 1 83 ? -8.288 -5.448 11.678 1.00 98.50 83 GLY A O 1
ATOM 656 N N . PRO A 1 84 ? -7.253 -4.049 13.089 1.00 97.56 84 PRO A N 1
ATOM 657 C CA . PRO A 1 84 ? -6.833 -5.089 14.026 1.00 97.56 84 PRO A CA 1
ATOM 658 C C . PRO A 1 84 ? -7.990 -5.898 14.631 1.00 97.56 84 PRO A C 1
ATOM 660 O O . PRO A 1 84 ? -7.750 -7.016 15.098 1.00 97.56 84 PRO A O 1
ATOM 663 N N . ASN A 1 85 ? -9.227 -5.404 14.600 1.00 97.38 85 ASN A N 1
ATOM 664 C CA . ASN A 1 85 ? -10.421 -6.111 15.068 1.00 97.38 85 ASN A CA 1
ATOM 665 C C . ASN A 1 85 ? -11.418 -6.420 13.937 1.00 97.38 85 ASN A C 1
ATOM 667 O O . ASN A 1 85 ? -12.553 -6.801 14.215 1.00 97.38 85 ASN A O 1
ATOM 671 N N . GLY A 1 86 ? -10.997 -6.319 12.672 1.00 97.88 86 GLY A N 1
ATOM 672 C CA . GLY A 1 86 ? -11.855 -6.585 11.514 1.00 97.88 86 GLY A CA 1
ATOM 673 C C . GLY A 1 86 ? -12.556 -5.347 10.958 1.00 97.88 86 GLY A C 1
ATOM 674 O O . GLY A 1 86 ? -13.447 -5.474 10.118 1.00 97.88 86 GLY A O 1
ATOM 675 N N . GLU A 1 87 ? -12.163 -4.153 11.398 1.00 98.50 87 GLU A N 1
ATOM 676 C CA . GLU A 1 87 ? -12.711 -2.890 10.924 1.00 98.50 87 GLU A CA 1
ATOM 677 C C . GLU A 1 87 ? -12.484 -2.749 9.416 1.00 98.50 87 GLU A C 1
ATOM 679 O O . GLU A 1 87 ? -11.408 -3.048 8.885 1.00 98.50 87 GLU A O 1
ATOM 684 N N . LYS A 1 88 ? -13.502 -2.275 8.698 1.00 98.06 88 LYS A N 1
ATOM 685 C CA . LYS A 1 88 ? -13.353 -1.971 7.278 1.00 98.06 88 LYS A CA 1
ATOM 686 C C . LYS A 1 88 ? -12.349 -0.829 7.135 1.00 98.06 88 LYS A C 1
ATOM 688 O O . LYS A 1 88 ? -12.571 0.245 7.688 1.00 98.06 88 LYS A O 1
ATOM 693 N N . ILE A 1 89 ? -11.291 -1.050 6.358 1.00 98.44 89 ILE A N 1
ATOM 694 C CA . ILE A 1 89 ? -10.380 0.037 6.017 1.00 98.44 89 ILE A CA 1
ATOM 695 C C . ILE A 1 89 ? -10.954 0.894 4.890 1.00 98.44 89 ILE A C 1
ATOM 697 O O . ILE A 1 89 ? -11.610 0.403 3.964 1.00 98.44 89 ILE A O 1
ATOM 701 N N . GLU A 1 90 ? -10.653 2.178 4.958 1.00 98.56 90 GLU A N 1
ATOM 702 C CA . GLU A 1 90 ? -10.814 3.137 3.879 1.00 98.56 90 GLU A CA 1
ATOM 703 C C . GLU A 1 90 ? -9.432 3.597 3.442 1.00 98.56 90 GLU A C 1
ATOM 705 O O . GLU A 1 90 ? -8.513 3.704 4.256 1.00 98.56 90 GLU A O 1
ATOM 710 N N . TYR A 1 91 ? -9.262 3.846 2.148 1.00 98.69 91 TYR A N 1
ATOM 711 C CA . TYR A 1 91 ? -7.979 4.284 1.630 1.00 98.69 91 TYR A CA 1
ATOM 712 C C . TYR A 1 91 ? -8.121 5.321 0.527 1.00 98.69 91 TYR A C 1
ATOM 714 O O . TYR A 1 91 ? -9.059 5.294 -0.271 1.00 98.69 91 TYR A O 1
ATOM 722 N N . TYR A 1 92 ? -7.138 6.214 0.459 1.00 98.19 92 TYR A N 1
ATOM 723 C CA . TYR A 1 92 ? -7.028 7.218 -0.589 1.00 98.19 92 TYR A CA 1
ATOM 724 C C . TYR A 1 92 ? -5.584 7.320 -1.065 1.00 98.19 92 TYR A C 1
ATOM 726 O O . TYR A 1 92 ? -4.651 7.363 -0.260 1.00 98.19 92 TYR A O 1
ATOM 734 N N . ARG A 1 93 ? -5.381 7.379 -2.383 1.00 98.44 93 ARG A N 1
ATOM 735 C CA . ARG A 1 93 ? -4.048 7.584 -2.951 1.00 98.44 93 ARG A CA 1
ATOM 736 C C . ARG A 1 93 ? -3.639 9.038 -2.743 1.00 98.44 93 ARG A C 1
ATOM 738 O O . ARG A 1 93 ? -4.241 9.940 -3.318 1.00 98.44 93 ARG A O 1
ATOM 745 N N . ILE A 1 94 ? -2.598 9.259 -1.948 1.00 98.31 94 ILE A N 1
ATOM 746 C CA . ILE A 1 94 ? -2.112 10.601 -1.587 1.00 98.31 94 ILE A CA 1
ATOM 747 C C . ILE A 1 94 ? -0.947 11.076 -2.467 1.00 98.31 94 ILE A C 1
ATOM 749 O O . ILE A 1 94 ? -0.382 12.141 -2.232 1.00 98.31 94 ILE A O 1
ATOM 753 N N . GLY A 1 95 ? -0.588 10.298 -3.489 1.00 98.19 95 GLY A N 1
ATOM 754 C CA . GLY A 1 95 ? 0.381 10.664 -4.521 1.00 98.19 95 GLY A CA 1
ATOM 755 C C . GLY A 1 95 ? 1.536 9.676 -4.636 1.00 98.19 95 GLY A C 1
ATOM 756 O O . GLY A 1 95 ? 1.636 8.723 -3.866 1.00 98.19 95 GLY A O 1
ATOM 757 N N . SER A 1 96 ? 2.415 9.932 -5.600 1.00 97.56 96 SER A N 1
ATOM 758 C CA . SER A 1 96 ? 3.631 9.146 -5.817 1.00 97.56 96 SER A CA 1
ATOM 759 C C . SER A 1 96 ? 4.841 9.808 -5.169 1.00 97.56 96 SER A C 1
ATOM 761 O O . SER A 1 96 ? 4.876 11.024 -4.967 1.00 97.56 96 SER A O 1
ATOM 763 N N . CYS A 1 97 ? 5.855 9.019 -4.850 1.00 95.62 97 CYS A N 1
ATOM 764 C CA . CYS A 1 97 ? 7.136 9.488 -4.343 1.00 95.62 97 CYS A CA 1
ATOM 765 C C . CYS A 1 97 ? 8.257 8.540 -4.763 1.00 95.62 97 CYS A C 1
ATOM 767 O O . CYS A 1 97 ? 8.025 7.559 -5.461 1.00 95.62 97 CYS A O 1
ATOM 769 N N . CYS A 1 98 ? 9.448 8.813 -4.231 1.00 95.44 98 CYS A N 1
ATOM 770 C CA . CYS A 1 98 ? 10.445 7.776 -4.010 1.00 95.44 98 CYS A CA 1
ATOM 771 C C . CYS A 1 98 ? 10.860 7.080 -5.313 1.00 95.44 98 CYS A C 1
ATOM 773 O O . CYS A 1 98 ? 10.518 5.916 -5.510 1.00 95.44 98 CYS A O 1
ATOM 775 N N . PRO A 1 99 ? 11.542 7.797 -6.223 1.00 96.06 99 PRO A N 1
ATOM 776 C CA . PRO A 1 99 ? 12.023 7.193 -7.450 1.00 96.06 99 PRO A CA 1
ATOM 777 C C . PRO A 1 99 ? 13.039 6.103 -7.145 1.00 96.06 99 PRO A C 1
ATOM 779 O O . PRO A 1 99 ? 13.889 6.255 -6.262 1.00 96.06 99 PRO A O 1
ATOM 782 N N . PHE A 1 100 ? 12.955 5.033 -7.921 1.00 95.94 100 PHE A N 1
ATOM 783 C CA . PHE A 1 100 ? 13.825 3.874 -7.825 1.00 95.94 100 PHE A CA 1
ATOM 784 C C . PHE A 1 100 ? 14.090 3.286 -9.212 1.00 95.94 100 PHE A C 1
ATOM 786 O O . PHE A 1 100 ? 13.386 3.575 -10.184 1.00 95.94 100 PHE A O 1
ATOM 793 N N . GLU A 1 101 ? 15.119 2.452 -9.303 1.00 95.94 101 GLU A N 1
ATOM 794 C CA . GLU A 1 101 ? 15.461 1.751 -10.538 1.00 95.94 101 GLU A CA 1
ATOM 795 C C . GLU A 1 101 ? 14.745 0.397 -10.600 1.00 95.94 101 GLU A C 1
ATOM 797 O O . GLU A 1 101 ? 14.679 -0.331 -9.609 1.00 95.94 101 GLU A O 1
ATOM 802 N N . THR A 1 102 ? 14.227 0.037 -11.772 1.00 94.75 102 THR A N 1
ATOM 803 C CA . THR A 1 102 ? 13.609 -1.269 -12.029 1.00 94.75 102 THR A CA 1
ATOM 804 C C . THR A 1 102 ? 13.763 -1.642 -13.497 1.00 94.75 102 THR A C 1
ATOM 806 O O . THR A 1 102 ? 13.733 -0.780 -14.372 1.00 94.75 102 THR A O 1
ATOM 809 N N . GLU A 1 103 ? 13.900 -2.937 -13.772 1.00 93.75 103 GLU A N 1
ATOM 810 C CA . GLU A 1 103 ? 13.879 -3.496 -15.128 1.00 93.75 103 GLU A CA 1
ATOM 811 C C . GLU A 1 103 ? 12.474 -3.497 -15.754 1.00 93.75 103 GLU A C 1
ATOM 813 O O . GLU A 1 103 ? 12.332 -3.590 -16.972 1.00 93.75 103 GLU A O 1
ATOM 818 N N . ASN A 1 104 ? 11.430 -3.327 -14.936 1.00 93.31 104 ASN A N 1
ATOM 819 C CA . ASN A 1 104 ? 10.031 -3.336 -15.361 1.00 93.31 104 ASN A CA 1
ATOM 820 C C . ASN A 1 104 ? 9.555 -1.984 -15.935 1.00 93.31 104 ASN A C 1
ATOM 822 O O . ASN A 1 104 ? 8.381 -1.833 -16.278 1.00 93.31 104 ASN A O 1
ATOM 826 N N . SER A 1 105 ? 10.440 -0.985 -16.041 1.00 93.12 105 SER A N 1
ATOM 827 C CA . SER A 1 105 ? 10.144 0.327 -16.626 1.00 93.12 105 SER A CA 1
ATOM 828 C C . SER A 1 105 ? 11.398 0.983 -17.201 1.00 93.12 105 SER A C 1
ATOM 830 O O . SER A 1 105 ? 12.406 1.132 -16.518 1.00 93.12 105 SER A O 1
ATOM 832 N N . VAL A 1 106 ? 11.304 1.484 -18.436 1.00 91.81 106 VAL A N 1
ATOM 833 C CA . VAL A 1 106 ? 12.401 2.210 -19.111 1.00 91.81 106 VAL A CA 1
ATOM 834 C C . VAL A 1 106 ? 12.777 3.507 -18.380 1.00 91.81 106 VAL A C 1
ATOM 836 O O . VAL A 1 106 ? 13.907 3.973 -18.486 1.00 91.81 106 VAL A O 1
ATOM 839 N N . TRP A 1 107 ? 11.845 4.086 -17.621 1.00 91.50 107 TRP A N 1
ATOM 840 C CA . TRP A 1 107 ? 12.028 5.360 -16.918 1.00 91.50 107 TRP A CA 1
ATOM 841 C C . TRP A 1 107 ? 12.290 5.189 -15.415 1.00 91.50 107 TRP A C 1
ATOM 843 O O . TRP A 1 107 ? 12.273 6.173 -14.678 1.00 91.50 107 TRP A O 1
ATOM 853 N N . GLY A 1 108 ? 12.493 3.952 -14.949 1.00 93.62 108 GLY A N 1
ATOM 854 C CA . GLY A 1 108 ? 12.444 3.625 -13.526 1.00 93.62 108 GLY A CA 1
ATOM 855 C C . GLY A 1 108 ? 11.015 3.654 -12.976 1.00 93.62 108 GLY A C 1
ATOM 856 O O . GLY A 1 108 ? 10.035 3.764 -13.722 1.00 93.62 108 GLY A O 1
ATOM 857 N N . GLY A 1 109 ? 10.895 3.504 -11.662 1.00 95.31 109 GLY A N 1
ATOM 858 C CA . GLY A 1 109 ? 9.619 3.439 -10.959 1.00 95.31 109 GLY A CA 1
ATOM 859 C C . GLY A 1 109 ? 9.471 4.545 -9.923 1.00 95.31 109 GLY A C 1
ATOM 860 O O . GLY A 1 109 ? 10.447 5.149 -9.482 1.00 95.31 109 GLY A O 1
ATOM 861 N N . MET A 1 110 ? 8.226 4.790 -9.524 1.00 97.31 110 MET A N 1
ATOM 862 C CA . MET A 1 110 ? 7.862 5.627 -8.381 1.00 97.31 110 MET A CA 1
ATOM 863 C C . MET A 1 110 ? 6.973 4.803 -7.456 1.00 97.31 110 MET A C 1
ATOM 865 O O . MET A 1 110 ? 6.092 4.087 -7.930 1.00 97.31 110 MET A O 1
ATOM 869 N N . LEU A 1 111 ? 7.194 4.892 -6.148 1.00 98.50 111 LEU A N 1
ATOM 870 C CA . LEU A 1 111 ? 6.264 4.302 -5.192 1.00 98.50 111 LEU A CA 1
ATOM 871 C C . LEU A 1 111 ? 4.989 5.133 -5.130 1.00 98.50 111 LEU A C 1
ATOM 873 O O . LEU A 1 111 ? 5.046 6.365 -5.146 1.00 98.50 111 LEU A O 1
ATOM 877 N N . ASP A 1 112 ? 3.861 4.468 -4.939 1.00 98.69 112 ASP A N 1
ATOM 878 C CA . ASP A 1 112 ? 2.605 5.122 -4.612 1.00 98.69 112 ASP A CA 1
ATOM 879 C C . ASP A 1 112 ? 2.339 5.060 -3.116 1.00 98.69 112 ASP A C 1
ATOM 881 O O . ASP A 1 112 ? 2.596 4.062 -2.442 1.00 98.69 112 ASP A O 1
ATOM 885 N N . LYS A 1 113 ? 1.829 6.169 -2.584 1.00 98.75 113 LYS A N 1
ATOM 886 C CA . LYS A 1 113 ? 1.455 6.299 -1.182 1.00 98.75 113 LYS A CA 1
ATOM 887 C C . LYS A 1 113 ? -0.056 6.286 -1.058 1.00 98.75 113 LYS A C 1
ATOM 889 O O . LYS A 1 113 ? -0.751 7.092 -1.685 1.00 98.75 113 LYS A O 1
ATOM 894 N N . TYR A 1 114 ? -0.543 5.434 -0.174 1.00 98.88 114 TYR A N 1
ATOM 895 C CA . TYR A 1 114 ? -1.941 5.369 0.215 1.00 98.88 114 TYR A CA 1
ATOM 896 C C . TYR A 1 114 ? -2.075 5.767 1.678 1.00 98.88 114 TYR A C 1
ATOM 898 O O . TYR A 1 114 ? -1.398 5.206 2.535 1.00 98.88 114 TYR A O 1
ATOM 906 N N . SER A 1 115 ? -2.947 6.735 1.949 1.00 98.62 115 SER A N 1
ATOM 907 C CA . SER A 1 115 ? -3.467 6.948 3.296 1.00 98.62 115 SER A CA 1
ATOM 908 C C . SER A 1 115 ? -4.505 5.868 3.562 1.00 98.62 115 SER A C 1
ATOM 910 O O . SER A 1 115 ? -5.390 5.676 2.728 1.00 98.62 115 SER A O 1
ATOM 912 N N . VAL A 1 116 ? -4.381 5.158 4.676 1.00 98.75 116 VAL A N 1
ATO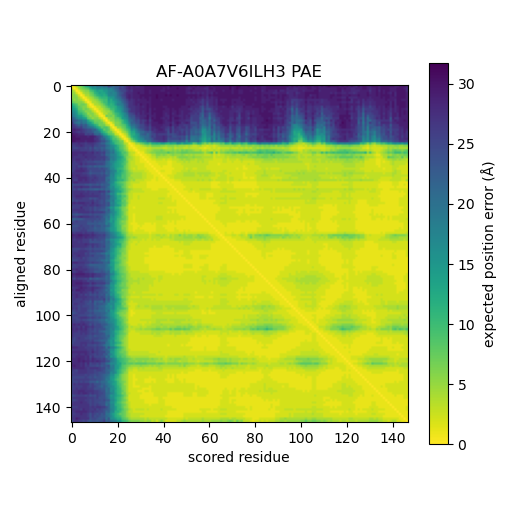M 913 C CA . VAL A 1 116 ? -5.273 4.081 5.102 1.00 98.75 116 VAL A CA 1
ATOM 914 C C . VAL A 1 116 ? -5.798 4.410 6.491 1.00 98.75 116 VAL A C 1
ATOM 916 O O . VAL A 1 116 ? -5.022 4.691 7.401 1.00 98.75 116 VAL A O 1
ATOM 919 N N . THR A 1 117 ? -7.112 4.352 6.662 1.00 98.50 117 THR A N 1
ATOM 920 C CA . THR A 1 117 ? -7.779 4.599 7.940 1.00 98.50 117 THR A CA 1
ATOM 921 C C . THR A 1 117 ? -8.848 3.550 8.219 1.00 98.50 117 THR A C 1
ATOM 923 O O . THR A 1 117 ? -9.246 2.808 7.321 1.00 98.50 117 THR A O 1
ATOM 926 N N . TYR A 1 118 ? -9.289 3.460 9.466 1.00 98.19 118 TYR A N 1
ATOM 927 C CA . TYR A 1 118 ? -10.404 2.631 9.913 1.00 98.19 118 TYR A CA 1
ATOM 928 C C . TYR A 1 118 ? -10.986 3.213 11.207 1.00 98.19 118 TYR A C 1
ATOM 930 O O . TYR A 1 118 ? -10.370 4.069 11.842 1.00 98.19 118 TYR A O 1
ATOM 938 N N . ASP A 1 119 ? -12.181 2.763 11.588 1.00 97.25 119 ASP A N 1
ATOM 939 C CA . ASP A 1 119 ? -12.851 3.254 12.793 1.00 97.25 119 ASP A CA 1
ATOM 940 C C . ASP A 1 119 ? -12.004 3.016 14.056 1.00 97.25 119 ASP A C 1
ATOM 942 O O . ASP A 1 119 ? -11.479 1.924 14.271 1.00 97.25 119 ASP A O 1
ATOM 946 N N . GLY A 1 120 ? -11.845 4.053 14.878 1.00 94.56 120 GLY A N 1
ATOM 947 C CA . GLY A 1 120 ? -11.007 4.020 16.082 1.00 94.56 120 GLY A CA 1
ATOM 948 C C . GLY A 1 120 ? -9.499 4.215 15.864 1.00 94.56 120 GLY A C 1
ATOM 949 O O . GLY A 1 120 ? -8.748 4.155 16.837 1.00 94.56 120 GLY A O 1
ATOM 950 N N . LEU A 1 121 ? -9.032 4.465 14.636 1.00 96.00 121 LEU A N 1
ATOM 951 C CA . LEU A 1 121 ? -7.646 4.866 14.381 1.00 96.00 121 LEU A CA 1
ATOM 952 C C . LEU A 1 121 ? -7.483 6.387 14.537 1.00 96.00 121 LEU A C 1
ATOM 954 O O . LEU A 1 121 ? -8.157 7.149 13.850 1.00 96.00 121 LEU A O 1
ATOM 958 N N . GLU A 1 122 ? -6.568 6.826 15.407 1.00 94.00 122 GLU A N 1
ATOM 959 C CA . GLU A 1 122 ? -6.317 8.258 15.650 1.00 94.00 122 GLU A CA 1
ATOM 960 C C . GLU A 1 122 ? -5.719 8.965 14.424 1.00 94.00 122 GLU A C 1
ATOM 962 O O . GLU A 1 122 ? -6.246 9.982 13.979 1.00 94.00 122 GLU A O 1
ATOM 967 N N . ASP A 1 123 ? -4.659 8.390 13.848 1.00 95.88 123 ASP A N 1
ATOM 968 C CA . ASP A 1 123 ? -3.943 8.933 12.692 1.00 95.88 123 ASP A CA 1
ATOM 969 C C . ASP A 1 123 ? -3.902 7.918 11.552 1.00 95.88 123 ASP A C 1
ATOM 971 O O . ASP A 1 123 ? -3.562 6.750 11.752 1.00 95.88 123 ASP A O 1
ATOM 975 N N . SER A 1 124 ? -4.182 8.367 10.326 1.00 97.12 124 SER A N 1
ATOM 976 C CA . SER A 1 124 ? -4.124 7.490 9.153 1.00 97.12 124 SER A CA 1
ATOM 977 C C . SER A 1 124 ? -2.724 6.908 8.934 1.00 97.12 124 SER A C 1
ATOM 979 O O . SER A 1 124 ? -1.708 7.602 9.011 1.00 97.12 124 SER A O 1
ATOM 981 N N . LEU A 1 125 ? -2.676 5.626 8.581 1.00 98.12 125 LEU A N 1
ATOM 982 C CA . LEU A 1 125 ? -1.454 4.931 8.193 1.00 98.12 125 LEU A CA 1
ATOM 983 C C . LEU A 1 125 ? -1.058 5.334 6.771 1.00 98.12 125 LEU A C 1
ATOM 985 O O . LEU A 1 125 ? -1.915 5.484 5.904 1.00 98.12 125 LEU A O 1
ATOM 989 N N . ILE A 1 126 ? 0.241 5.432 6.493 1.00 98.62 126 ILE A N 1
ATOM 990 C CA . ILE A 1 126 ? 0.742 5.593 5.123 1.00 98.62 126 ILE A CA 1
ATOM 991 C C . ILE A 1 126 ? 1.340 4.269 4.663 1.00 98.62 126 ILE A C 1
ATOM 993 O O . ILE A 1 126 ? 2.323 3.805 5.240 1.00 98.62 126 ILE A O 1
ATOM 997 N N . ILE A 1 127 ? 0.770 3.688 3.607 1.00 98.88 127 ILE A N 1
ATOM 998 C CA . ILE A 1 127 ? 1.301 2.492 2.951 1.00 98.88 127 ILE A CA 1
ATOM 999 C C . ILE A 1 127 ? 1.979 2.882 1.638 1.00 98.88 127 ILE A C 1
ATOM 1001 O O . ILE A 1 127 ? 1.372 3.524 0.782 1.00 98.88 127 ILE A O 1
ATOM 1005 N N . TYR A 1 128 ? 3.235 2.473 1.491 1.00 98.81 128 TYR A N 1
ATOM 1006 C CA . TYR A 1 128 ? 4.048 2.611 0.290 1.00 98.81 128 TYR A CA 1
ATOM 1007 C C . TYR A 1 128 ? 3.931 1.340 -0.545 1.00 98.81 128 TYR A C 1
ATOM 1009 O O . TYR A 1 128 ? 4.214 0.241 -0.055 1.00 98.81 128 TYR A O 1
ATOM 1017 N N . ILE A 1 129 ? 3.534 1.488 -1.803 1.00 98.81 129 ILE A N 1
ATOM 1018 C CA . ILE A 1 129 ? 3.286 0.378 -2.718 1.00 98.81 129 ILE A CA 1
ATOM 1019 C C . ILE A 1 129 ? 4.147 0.557 -3.970 1.00 98.81 129 ILE A C 1
ATOM 1021 O O . ILE A 1 129 ? 4.234 1.638 -4.547 1.00 98.81 129 ILE A O 1
ATOM 1025 N N . ASN A 1 130 ? 4.822 -0.519 -4.361 1.00 98.50 130 ASN A N 1
ATOM 1026 C CA . ASN A 1 130 ? 5.533 -0.654 -5.620 1.00 98.50 130 ASN A CA 1
ATOM 1027 C C . ASN A 1 130 ? 4.659 -1.488 -6.568 1.00 98.50 130 ASN A C 1
ATOM 1029 O O . ASN A 1 130 ? 4.481 -2.692 -6.367 1.00 98.50 130 ASN A O 1
ATOM 1033 N N . MET A 1 131 ? 4.114 -0.841 -7.597 1.00 97.88 131 MET A N 1
ATOM 1034 C CA . MET A 1 131 ? 3.293 -1.487 -8.627 1.00 97.88 131 MET A CA 1
ATOM 1035 C C . MET A 1 131 ? 4.083 -2.067 -9.809 1.00 97.88 131 MET A C 1
ATOM 1037 O O . MET A 1 131 ? 3.498 -2.707 -10.681 1.00 97.88 131 MET A O 1
ATOM 1041 N N . TYR A 1 132 ? 5.395 -1.840 -9.856 1.00 97.44 132 TYR A N 1
ATOM 1042 C CA . TYR A 1 132 ? 6.268 -2.280 -10.944 1.00 97.44 132 TYR A CA 1
ATOM 1043 C C . TYR A 1 132 ? 6.833 -3.665 -10.653 1.00 97.44 132 TYR A C 1
ATOM 1045 O O . TYR A 1 132 ? 6.758 -4.558 -11.491 1.00 97.44 132 TYR A O 1
ATOM 1053 N N . ASP A 1 133 ? 7.328 -3.847 -9.434 1.00 97.81 133 ASP A N 1
ATOM 1054 C CA . ASP A 1 133 ? 8.006 -5.056 -8.998 1.00 97.81 133 ASP A CA 1
ATOM 1055 C C . ASP A 1 133 ? 7.132 -5.881 -8.056 1.00 97.81 133 ASP A C 1
ATOM 1057 O O . ASP A 1 133 ? 6.370 -5.317 -7.265 1.00 97.81 133 ASP A O 1
ATOM 1061 N N . SER A 1 134 ? 7.263 -7.210 -8.097 1.00 97.88 134 SER A N 1
ATOM 1062 C CA . SER A 1 134 ? 6.498 -8.111 -7.232 1.00 97.88 134 SER A CA 1
ATOM 1063 C C . SER A 1 134 ? 7.356 -8.933 -6.272 1.00 97.88 134 SER A C 1
ATOM 1065 O O . SER A 1 134 ? 8.414 -9.462 -6.611 1.00 97.88 134 SER A O 1
ATOM 1067 N N . ASP A 1 135 ? 6.862 -9.090 -5.051 1.00 98.06 135 ASP A N 1
ATOM 1068 C CA . ASP A 1 135 ? 7.424 -9.980 -4.035 1.00 98.06 135 ASP A CA 1
ATOM 1069 C C . ASP A 1 135 ? 6.281 -10.686 -3.285 1.00 98.06 135 ASP A C 1
ATOM 1071 O O . ASP A 1 135 ? 5.093 -10.436 -3.519 1.00 98.06 135 ASP A O 1
ATOM 1075 N N . VAL A 1 136 ? 6.633 -11.594 -2.380 1.00 98.19 136 VAL A N 1
ATOM 1076 C CA . VAL A 1 136 ? 5.708 -12.271 -1.480 1.00 98.19 136 VAL A CA 1
ATOM 1077 C C . VAL A 1 136 ? 4.985 -11.237 -0.622 1.00 98.19 136 VAL A C 1
ATOM 1079 O O . VAL A 1 136 ? 5.562 -10.624 0.284 1.00 98.19 136 VAL A O 1
ATOM 1082 N N . LEU A 1 137 ? 3.686 -1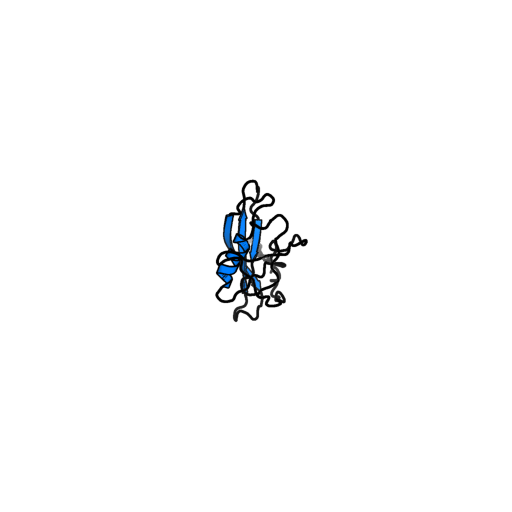1.100 -0.875 1.00 98.69 137 LEU A N 1
ATOM 1083 C CA . LEU A 1 137 ? 2.814 -10.214 -0.119 1.00 98.69 137 LEU A CA 1
ATOM 1084 C C . LEU A 1 137 ? 2.647 -10.703 1.319 1.00 98.69 137 LEU A C 1
ATOM 1086 O O . LEU A 1 137 ? 2.466 -11.895 1.594 1.00 98.69 137 LEU A O 1
ATOM 1090 N N . LYS A 1 138 ? 2.696 -9.751 2.248 1.00 98.81 138 LYS A N 1
ATOM 1091 C CA . LYS A 1 138 ? 2.508 -9.975 3.681 1.00 98.81 138 LYS A CA 1
ATOM 1092 C C . LYS A 1 138 ? 1.499 -8.964 4.213 1.00 98.81 138 LYS A C 1
ATOM 1094 O O . LYS A 1 138 ? 1.343 -7.881 3.665 1.00 98.81 138 LYS A O 1
ATOM 1099 N N . VAL A 1 139 ? 0.838 -9.298 5.310 1.00 98.81 139 VAL A N 1
ATOM 1100 C CA . VAL A 1 139 ? 0.022 -8.339 6.060 1.00 98.81 139 VAL A CA 1
ATOM 1101 C C . VAL A 1 139 ? 0.955 -7.411 6.853 1.00 98.81 139 VAL A C 1
ATOM 1103 O O . VAL A 1 139 ? 1.800 -7.931 7.597 1.00 98.81 139 VAL A O 1
ATOM 1106 N N . PRO A 1 140 ? 0.851 -6.075 6.710 1.00 98.75 140 PRO A N 1
ATOM 1107 C CA . PRO A 1 140 ? 1.601 -5.126 7.529 1.00 98.75 140 PRO A CA 1
ATOM 1108 C C . PRO A 1 140 ? 1.257 -5.260 9.016 1.00 98.75 140 PRO A C 1
ATOM 1110 O O . PRO A 1 140 ? 0.126 -5.577 9.383 1.00 98.75 140 PRO A O 1
ATOM 1113 N N . VAL A 1 141 ? 2.232 -5.006 9.891 1.00 98.62 141 VAL A N 1
ATOM 1114 C CA . VAL A 1 141 ? 2.020 -5.078 11.346 1.00 98.62 141 VAL A CA 1
ATOM 1115 C C . VAL A 1 141 ? 0.896 -4.118 11.758 1.00 98.62 141 VAL A C 1
ATOM 1117 O O . VAL A 1 141 ? 0.898 -2.961 11.349 1.00 98.62 141 VAL A O 1
ATOM 1120 N N . GLY A 1 142 ? -0.047 -4.592 12.576 1.00 97.38 142 GLY A N 1
ATOM 1121 C CA . GLY A 1 142 ? -1.195 -3.804 13.050 1.00 97.38 142 GLY A CA 1
ATOM 1122 C C . GLY A 1 142 ? -2.457 -3.927 12.190 1.00 97.38 142 GLY A C 1
ATOM 1123 O O . GLY A 1 142 ? -3.527 -3.554 12.656 1.00 97.38 142 GLY A O 1
ATOM 1124 N N . LEU A 1 143 ? -2.357 -4.512 10.994 1.00 98.50 143 LEU A N 1
ATOM 1125 C CA . LEU A 1 143 ? -3.502 -4.842 10.143 1.00 98.50 143 LEU A CA 1
ATOM 1126 C C . LEU A 1 143 ? -3.784 -6.351 10.163 1.00 98.50 143 LEU A C 1
ATOM 1128 O O . LEU A 1 143 ? -2.964 -7.157 10.619 1.00 98.50 143 LEU A O 1
ATOM 1132 N N . LYS A 1 144 ? -4.956 -6.737 9.660 1.00 98.50 144 LYS A N 1
ATOM 1133 C CA . LYS A 1 144 ? -5.384 -8.133 9.493 1.00 98.50 144 LYS A CA 1
ATOM 1134 C C . LYS A 1 144 ? -5.918 -8.386 8.085 1.00 98.50 144 LYS A C 1
ATOM 1136 O O . LYS A 1 144 ? -6.044 -7.460 7.289 1.00 98.50 144 LYS A O 1
ATOM 1141 N N . LEU A 1 145 ? -6.188 -9.655 7.777 1.00 98.38 145 LEU A N 1
ATOM 1142 C CA . LEU A 1 145 ? -6.930 -10.036 6.577 1.00 98.38 145 LEU A CA 1
ATOM 1143 C C . LEU A 1 145 ? -8.427 -9.894 6.818 1.00 98.38 145 LEU A C 1
ATOM 1145 O O . LEU A 1 145 ? -8.930 -10.222 7.891 1.00 98.38 145 LEU A O 1
ATOM 1149 N N . LYS A 1 146 ? -9.131 -9.426 5.790 1.00 96.94 146 LYS A N 1
ATOM 1150 C CA . LYS A 1 146 ? -10.589 -9.281 5.791 1.00 96.94 146 LYS A CA 1
ATOM 1151 C C . LYS A 1 146 ? -11.333 -10.628 5.742 1.00 96.94 146 LYS A C 1
ATOM 1153 O O . LYS A 1 146 ? -12.523 -10.663 6.053 1.00 96.94 146 LYS A O 1
ATOM 1158 N N . TYR A 1 147 ? -10.660 -11.698 5.322 1.00 94.38 147 TYR A N 1
ATOM 1159 C CA . TYR A 1 147 ? -11.208 -13.041 5.116 1.00 94.38 147 TYR A CA 1
ATOM 1160 C C . TYR A 1 147 ? -10.542 -14.081 6.022 1.00 94.38 147 TYR A C 1
ATOM 1162 O O . TYR A 1 147 ? -9.385 -13.855 6.448 1.00 94.38 147 TYR A O 1
#

Solvent-accessible surface area (backbone atoms only — not comparable to full-atom values): 8724 Å² total; per-residue (Å²): 135,84,87,83,81,84,81,82,75,82,82,79,76,80,76,78,78,74,76,79,71,80,72,68,72,47,62,87,80,63,79,65,43,84,84,52,63,76,50,100,58,23,44,59,68,89,43,72,42,87,48,80,46,42,23,58,30,89,90,33,44,39,32,55,4,59,64,92,43,7,77,57,33,56,50,13,52,57,60,30,38,13,31,75,87,63,36,69,56,48,74,46,78,77,48,72,45,71,57,27,47,47,93,79,32,101,84,35,45,56,28,37,34,29,39,36,41,36,85,92,57,91,69,68,44,56,38,26,33,28,34,58,44,11,40,87,62,54,38,39,60,73,47,35,62,65,117

Secondary structure (DSSP, 8-state):
--------------------------------PPPPEEETTEE----B---TTTTTBTTB-EEB--GGGHHHHHHHHHHTEE-TTSPBPEEEEEEEEEEE--TT-TT-EEEEEEEEE-TT-SS-EEEEEESSSB----BPTT-EE--

Nearest PDB structures (foldseek):
  1rpm-assembly2_B  TM=7.411E-01  e=4.095E-01  Homo sapiens
  1fmb-assembly1_A  TM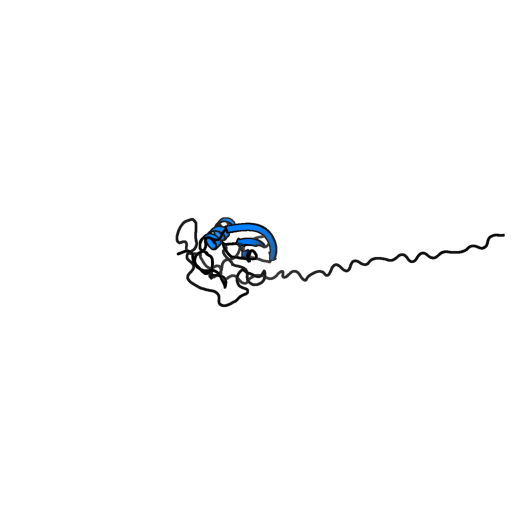=3.845E-01  e=9.428E-01  Equine infectious anemia virus
  5d8e-assembly1_D  TM=3.970E-01  e=6.059E+00  Homo sapiens
  1ue6-assembly1_B-2  TM=2.841E-01  e=2.631E+00  Mycobacterium tuberculosis

Foldseek 3Di:
DDDDDDDDDPPPPPPPPPPPPPQPQEDLPFPQDDWDAPDQQATDADAADPDQCAQQDLNHAAEQADQVCLVSSVRRHLCQKAFPVLFDKDKDWPAWARFYADPQDPVGFTWTWMFIDGPPDPGTGIGTYTSHGHDRGHHRPRMDTND

Radius of gyration: 22.8 Å; Cα contacts (8 Å, |Δi|>4): 288; chains: 1; bounding box: 48×86×35 Å